Protein AF-A0A0G0V3G6-F1 (afdb_monomer_lite)

Radius of gyratio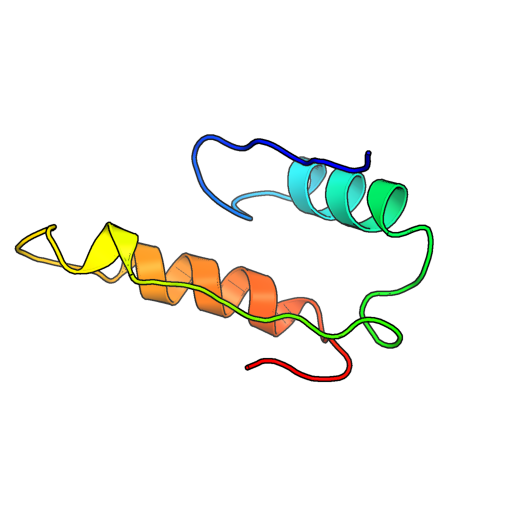n: 12.45 Å; chains: 1; bounding box: 33×21×30 Å

Structure (mmCIF, N/CA/C/O backbone):
data_AF-A0A0G0V3G6-F1
#
_entry.id   AF-A0A0G0V3G6-F1
#
loop_
_atom_site.group_PDB
_atom_site.id
_atom_site.type_symbol
_atom_site.label_atom_id
_atom_site.label_alt_id
_atom_site.label_comp_id
_atom_site.label_asym_id
_atom_site.label_entity_id
_atom_site.label_seq_id
_atom_site.pdbx_PDB_ins_code
_atom_site.Cartn_x
_atom_site.Cartn_y
_atom_site.Cartn_z
_atom_site.occupancy
_atom_site.B_iso_or_equiv
_atom_site.auth_seq_id
_atom_site.auth_comp_id
_atom_site.auth_asym_id
_atom_site.auth_atom_id
_atom_site.pdbx_PDB_model_num
ATOM 1 N N . MET A 1 1 ? -19.054 -4.041 -4.379 1.00 88.38 1 MET A N 1
ATOM 2 C CA . MET A 1 1 ? -17.580 -4.211 -4.333 1.00 88.38 1 MET A CA 1
ATOM 3 C C . MET A 1 1 ? -16.948 -2.914 -3.848 1.00 88.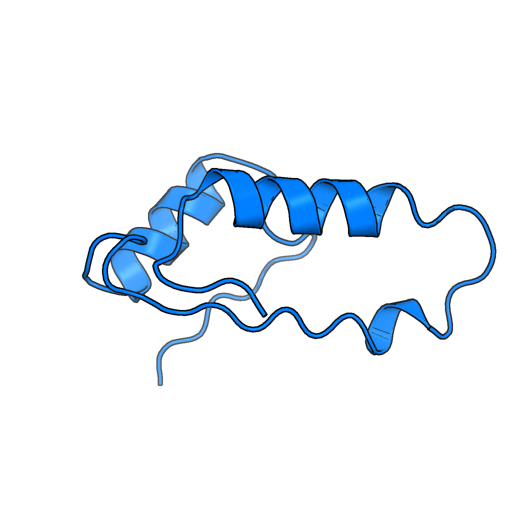38 1 MET A C 1
ATOM 5 O O . MET A 1 1 ? -17.543 -1.869 -4.073 1.00 88.38 1 MET A O 1
ATOM 9 N N . LYS A 1 2 ? -15.791 -2.969 -3.177 1.00 95.50 2 LYS A N 1
ATOM 10 C CA . LYS A 1 2 ? -15.050 -1.788 -2.705 1.00 95.50 2 LYS A CA 1
ATOM 11 C C . LYS A 1 2 ? -13.769 -1.647 -3.525 1.00 95.50 2 LYS A C 1
ATOM 13 O O . LYS A 1 2 ? -12.897 -2.497 -3.398 1.00 95.50 2 LYS A O 1
ATOM 18 N N . LEU A 1 3 ? -13.682 -0.624 -4.372 1.00 97.56 3 LEU A N 1
ATOM 19 C CA . LEU A 1 3 ? -12.540 -0.376 -5.258 1.00 97.56 3 LEU A CA 1
ATOM 20 C C . LEU A 1 3 ? -12.143 1.100 -5.169 1.00 97.56 3 LEU A C 1
ATOM 22 O O . LEU A 1 3 ? -13.016 1.965 -5.188 1.00 97.56 3 LEU A O 1
ATOM 26 N N . LEU A 1 4 ? -10.840 1.371 -5.098 1.00 97.25 4 LEU A N 1
ATOM 27 C CA . LEU A 1 4 ? -10.267 2.713 -5.193 1.00 97.25 4 LEU A CA 1
ATOM 28 C C . LEU A 1 4 ? -9.300 2.727 -6.375 1.00 97.25 4 LEU A C 1
ATOM 30 O O . LEU A 1 4 ? -8.263 2.071 -6.331 1.00 97.25 4 LEU A O 1
ATOM 34 N N . LEU A 1 5 ? -9.668 3.436 -7.440 1.00 97.44 5 LEU A N 1
ATOM 35 C CA . LEU A 1 5 ? -8.861 3.557 -8.651 1.00 97.44 5 LEU A CA 1
ATOM 36 C C . LEU A 1 5 ? -8.103 4.881 -8.608 1.00 97.44 5 LEU A C 1
ATOM 38 O O . LEU A 1 5 ? -8.711 5.935 -8.425 1.00 97.44 5 LEU A O 1
ATOM 42 N N . THR A 1 6 ? -6.784 4.830 -8.772 1.00 95.81 6 THR A N 1
ATOM 43 C CA . THR A 1 6 ? -5.922 6.016 -8.765 1.00 95.81 6 THR A CA 1
ATOM 44 C C . THR A 1 6 ? -4.959 5.969 -9.944 1.00 95.81 6 THR A C 1
ATOM 46 O O . THR A 1 6 ? -4.608 4.899 -10.435 1.00 95.81 6 THR A O 1
ATOM 49 N N . SER A 1 7 ? -4.534 7.140 -10.418 1.00 93.75 7 SER A N 1
ATOM 50 C CA . SER A 1 7 ? -3.545 7.254 -11.495 1.00 93.75 7 SER A CA 1
ATOM 51 C C . SER A 1 7 ? -2.097 7.124 -11.007 1.00 93.75 7 SER A C 1
ATOM 53 O O . SER A 1 7 ? -1.204 6.946 -11.827 1.00 93.75 7 SER A O 1
ATOM 55 N N . CYS A 1 8 ? -1.848 7.245 -9.696 1.00 91.00 8 CYS A N 1
ATOM 56 C CA . CYS A 1 8 ? -0.498 7.307 -9.124 1.00 91.00 8 CYS A CA 1
ATOM 57 C C . CYS A 1 8 ? -0.454 6.800 -7.667 1.00 91.00 8 CYS A C 1
ATOM 59 O O . CYS A 1 8 ? 0.013 7.500 -6.772 1.00 91.00 8 CYS A O 1
ATOM 61 N N . GLY A 1 9 ? -1.018 5.617 -7.401 1.00 93.06 9 GLY A N 1
ATOM 62 C CA . GLY A 1 9 ? -0.909 4.967 -6.087 1.00 93.06 9 GLY A CA 1
ATOM 63 C C . GLY A 1 9 ? -1.415 5.835 -4.928 1.00 93.06 9 GLY A C 1
ATOM 64 O O . GLY A 1 9 ? -2.477 6.453 -5.048 1.00 93.06 9 GLY A O 1
ATOM 65 N N . ASN A 1 10 ? -0.662 5.886 -3.822 1.00 94.25 10 ASN A N 1
ATOM 66 C CA . ASN A 1 10 ? -0.909 6.743 -2.657 1.00 94.25 10 ASN A CA 1
ATOM 67 C C . ASN A 1 10 ? 0.003 7.985 -2.671 1.00 94.25 10 ASN A C 1
ATOM 69 O O . ASN A 1 10 ? 0.964 8.093 -1.906 1.00 94.25 10 ASN A O 1
ATOM 73 N N . ALA A 1 11 ? -0.305 8.941 -3.549 1.00 93.62 11 ALA A N 1
ATOM 74 C CA . ALA A 1 11 ? 0.516 10.139 -3.752 1.00 93.62 11 ALA A CA 1
ATOM 75 C C . ALA A 1 11 ? 0.137 11.351 -2.878 1.00 93.62 11 ALA A C 1
ATOM 77 O O . ALA A 1 11 ? 0.890 12.322 -2.820 1.00 93.62 11 ALA A O 1
ATOM 78 N N . ASN A 1 12 ? -1.035 11.357 -2.235 1.00 95.12 12 ASN A N 1
ATOM 79 C CA . ASN A 1 12 ? -1.513 12.518 -1.482 1.00 95.12 12 ASN A CA 1
ATOM 80 C C . ASN A 1 12 ? -2.529 12.145 -0.389 1.00 95.12 12 ASN A C 1
ATOM 82 O O . ASN A 1 12 ? -3.035 11.026 -0.314 1.00 95.12 12 ASN A O 1
ATOM 86 N N . LYS A 1 13 ? -2.868 13.132 0.447 1.00 96.56 13 LYS A N 1
ATOM 87 C CA . LYS A 1 13 ? -3.769 12.946 1.591 1.00 96.56 13 LYS A CA 1
ATOM 88 C C . LYS A 1 13 ? -5.233 12.695 1.228 1.00 96.56 13 LYS A C 1
ATOM 90 O O . LYS A 1 13 ? -5.937 12.104 2.044 1.00 96.56 13 LYS A O 1
ATOM 95 N N . SER A 1 14 ? -5.710 13.108 0.051 1.00 97.31 14 SER A N 1
ATOM 96 C CA . SER A 1 14 ? -7.098 12.825 -0.337 1.00 97.31 14 SER A CA 1
ATOM 97 C C . SER A 1 14 ? -7.283 11.354 -0.711 1.00 97.31 14 SER A C 1
ATOM 99 O O . SER A 1 14 ? -8.280 10.758 -0.308 1.00 97.31 14 SER A O 1
ATOM 101 N N . ILE A 1 15 ? -6.296 10.742 -1.376 1.00 97.56 15 ILE A N 1
ATOM 102 C CA . ILE A 1 15 ? -6.277 9.300 -1.664 1.00 97.56 15 ILE A CA 1
ATOM 103 C C . ILE A 1 15 ? -6.193 8.488 -0.366 1.00 97.56 15 ILE A C 1
ATOM 105 O O . ILE A 1 15 ? -6.979 7.562 -0.174 1.00 97.56 15 ILE A O 1
ATOM 109 N N . GLU A 1 16 ? -5.296 8.863 0.552 1.00 97.38 16 GLU A N 1
ATOM 110 C CA . GLU A 1 16 ? -5.173 8.223 1.871 1.00 97.38 16 GLU A CA 1
ATOM 111 C C . GLU A 1 16 ? -6.505 8.245 2.637 1.00 97.38 16 GLU A C 1
ATOM 113 O O . GLU A 1 16 ? -6.940 7.221 3.172 1.00 97.38 16 GLU A O 1
ATOM 118 N N . LYS A 1 17 ? -7.189 9.397 2.645 1.00 98.12 17 LYS A N 1
ATOM 119 C CA . LYS A 1 17 ? -8.499 9.552 3.284 1.00 98.12 17 LYS A CA 1
ATOM 120 C C . LYS A 1 17 ? -9.565 8.678 2.618 1.00 98.12 17 LYS A C 1
ATOM 122 O O . LYS A 1 17 ? -10.278 7.969 3.323 1.00 98.12 17 LYS A O 1
ATOM 127 N N . ALA A 1 18 ? -9.635 8.675 1.286 1.00 98.12 18 ALA A N 1
ATOM 128 C CA . ALA A 1 18 ? -10.576 7.837 0.543 1.00 98.12 18 ALA A CA 1
ATOM 129 C C . ALA A 1 18 ? -10.350 6.338 0.813 1.00 98.12 18 ALA A C 1
ATOM 131 O O . ALA A 1 18 ? -11.308 5.584 0.977 1.00 98.12 18 ALA A O 1
ATOM 132 N N . LEU A 1 19 ? -9.089 5.902 0.924 1.00 97.94 19 LEU A N 1
ATOM 133 C CA . LEU A 1 19 ? -8.751 4.524 1.281 1.00 97.94 19 LEU A CA 1
ATOM 134 C C . LEU A 1 19 ? -9.213 4.175 2.702 1.00 97.94 19 LEU A C 1
ATOM 136 O O . LEU A 1 19 ? -9.793 3.109 2.911 1.00 97.94 19 LEU A O 1
ATOM 140 N N . LEU A 1 20 ? -8.990 5.065 3.673 1.00 97.56 20 LEU A N 1
ATOM 141 C CA . LEU A 1 20 ? -9.425 4.868 5.058 1.00 97.56 20 LEU A CA 1
ATOM 142 C C . LEU A 1 20 ? -10.956 4.759 5.166 1.00 97.56 20 LEU A C 1
ATOM 144 O O . LEU A 1 20 ? -11.468 3.857 5.836 1.00 97.56 20 LEU A O 1
ATOM 148 N N . GLU A 1 21 ? -11.681 5.640 4.473 1.00 98.25 21 GLU A N 1
ATOM 149 C CA . GLU A 1 21 ? -13.146 5.616 4.389 1.00 98.25 21 GLU A CA 1
ATOM 150 C C . GLU A 1 21 ? -13.648 4.318 3.744 1.00 98.25 21 GLU A C 1
ATOM 152 O O . GLU A 1 21 ? -14.556 3.671 4.271 1.00 98.25 21 GLU A O 1
ATOM 157 N N . LEU A 1 22 ? -13.007 3.874 2.657 1.00 98.00 22 LEU A N 1
ATOM 158 C CA . LEU A 1 22 ? -13.350 2.624 1.984 1.00 98.00 22 LEU A CA 1
ATOM 159 C C . LEU A 1 22 ? -13.139 1.408 2.900 1.00 98.00 22 LEU A C 1
ATOM 161 O O . LEU A 1 22 ? -13.994 0.517 2.954 1.00 98.00 22 LEU A O 1
ATOM 165 N N . LEU A 1 23 ? -12.030 1.362 3.646 1.00 97.31 23 LEU A N 1
ATOM 166 C CA . LEU A 1 23 ? -11.739 0.285 4.597 1.00 97.31 23 LEU A CA 1
ATOM 167 C C . LEU A 1 23 ? -12.765 0.231 5.736 1.00 97.31 23 LEU A C 1
ATOM 169 O O . LEU A 1 23 ? -13.117 -0.865 6.178 1.00 97.31 23 LEU A O 1
ATOM 173 N N . GLY A 1 24 ? -13.259 1.385 6.200 1.00 97.88 24 GLY A N 1
ATOM 174 C CA . GLY A 1 24 ? -14.184 1.482 7.336 1.00 97.88 24 GLY A CA 1
ATOM 175 C C . GLY A 1 24 ? -13.555 1.071 8.674 1.00 97.88 24 GLY A C 1
ATOM 176 O O . GLY A 1 24 ? -14.261 0.764 9.631 1.00 97.88 24 GLY A O 1
ATOM 177 N N . LYS A 1 25 ? -12.220 1.010 8.734 1.00 97.56 25 LYS A N 1
ATOM 178 C CA . LYS A 1 25 ? -11.430 0.664 9.920 1.00 97.56 25 LYS A CA 1
ATOM 179 C C . LYS A 1 25 ? -10.029 1.283 9.826 1.00 97.56 25 LYS A C 1
ATOM 181 O O . LYS A 1 25 ? -9.557 1.516 8.716 1.00 97.56 25 LYS A O 1
ATOM 186 N N . PRO A 1 26 ? -9.335 1.506 10.958 1.00 98.12 26 PRO A N 1
ATOM 187 C CA . PRO A 1 26 ? -7.963 2.011 10.948 1.00 98.12 26 PRO A CA 1
ATOM 188 C C . PRO A 1 26 ? -6.997 1.077 10.207 1.00 98.12 26 PRO A C 1
ATOM 190 O O . PRO A 1 26 ? -7.142 -0.145 10.299 1.00 98.12 26 PRO A O 1
ATOM 193 N N . PHE A 1 27 ? -5.955 1.633 9.576 1.00 98.25 27 PHE A N 1
ATOM 194 C CA . PHE A 1 27 ? -4.915 0.858 8.878 1.00 98.25 27 PHE A CA 1
ATOM 195 C C . PHE A 1 27 ? -4.272 -0.212 9.769 1.00 98.25 27 PHE A C 1
ATOM 197 O O . PHE A 1 27 ? -4.128 -1.351 9.342 1.00 98.25 27 PHE A O 1
ATOM 204 N N . LYS A 1 28 ? -4.037 0.089 11.054 1.00 98.25 28 LYS A N 1
ATOM 205 C CA . LYS A 1 28 ? -3.524 -0.861 12.064 1.00 98.25 28 LYS A CA 1
ATOM 206 C C . LYS A 1 28 ? -4.394 -2.110 12.293 1.00 98.25 28 LYS A C 1
ATOM 208 O O . LYS A 1 28 ? -3.997 -2.991 13.043 1.00 98.25 28 LYS A O 1
ATOM 213 N N . LYS A 1 29 ? -5.602 -2.176 11.723 1.00 98.31 29 LYS A N 1
ATOM 214 C CA . LYS A 1 29 ? -6.509 -3.342 11.754 1.00 98.31 29 LYS A CA 1
ATOM 215 C C . LYS A 1 29 ? -6.724 -3.953 10.360 1.00 98.31 29 LYS A C 1
ATOM 217 O O . LYS A 1 29 ? -7.678 -4.711 10.147 1.00 98.31 29 LYS A O 1
ATOM 222 N N . ALA A 1 30 ? -5.903 -3.573 9.387 1.00 98.12 30 ALA A N 1
ATOM 223 C CA . ALA A 1 30 ? -5.926 -4.050 8.014 1.00 98.12 30 ALA A CA 1
ATOM 224 C C . ALA A 1 30 ? -4.536 -4.566 7.623 1.00 98.12 30 ALA A C 1
ATOM 226 O O . ALA A 1 30 ? -3.528 -4.022 8.062 1.00 98.12 30 ALA A O 1
ATOM 227 N N . ASN A 1 31 ? -4.509 -5.588 6.777 1.00 98.25 31 ASN A N 1
ATOM 228 C CA . ASN A 1 31 ? -3.293 -6.107 6.159 1.00 98.25 31 ASN A CA 1
ATOM 229 C C . ASN A 1 31 ? -3.210 -5.554 4.736 1.00 98.25 31 ASN A C 1
ATOM 231 O O . ASN A 1 31 ? -4.256 -5.342 4.111 1.00 98.25 31 ASN A O 1
ATOM 235 N N . LEU A 1 32 ? -2.000 -5.321 4.236 1.00 98.12 32 LEU A N 1
ATOM 236 C CA . LEU A 1 32 ? -1.769 -4.857 2.874 1.00 98.12 32 LEU A CA 1
ATOM 237 C C . LEU A 1 32 ? -0.804 -5.797 2.158 1.00 98.12 32 LEU A C 1
ATOM 239 O O . LEU A 1 32 ? 0.264 -6.091 2.680 1.00 98.12 32 LEU A O 1
ATOM 243 N N . THR A 1 33 ? -1.184 -6.205 0.949 1.00 98.31 33 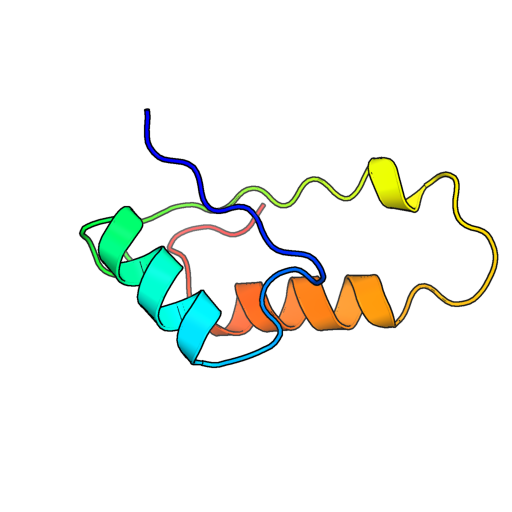THR A N 1
ATOM 244 C CA . THR A 1 33 ? -0.310 -6.904 0.005 1.00 98.31 33 THR A CA 1
ATOM 245 C C . THR A 1 33 ? -0.020 -5.968 -1.158 1.00 98.31 33 THR A C 1
ATOM 247 O O . THR A 1 33 ? -0.948 -5.507 -1.830 1.00 98.31 33 THR A O 1
ATOM 250 N N . PHE A 1 34 ? 1.253 -5.670 -1.393 1.00 97.56 34 PHE A N 1
ATOM 251 C CA . PHE A 1 34 ? 1.704 -4.813 -2.480 1.00 97.56 34 PHE A CA 1
ATOM 252 C C . PHE A 1 34 ? 2.117 -5.676 -3.680 1.00 97.56 34 PHE A C 1
ATOM 254 O O . PHE A 1 34 ? 3.014 -6.505 -3.580 1.00 97.56 34 PHE A O 1
ATOM 261 N N . VAL A 1 35 ? 1.469 -5.497 -4.837 1.00 97.31 35 VAL A N 1
ATOM 262 C CA . VAL A 1 35 ? 1.717 -6.318 -6.039 1.00 97.31 35 VAL A CA 1
ATOM 263 C C . VAL A 1 35 ? 2.456 -5.487 -7.100 1.00 97.31 35 VAL A C 1
ATOM 265 O O . VAL A 1 35 ? 1.812 -4.784 -7.879 1.00 97.31 35 VAL A O 1
ATOM 268 N N . PRO A 1 36 ? 3.803 -5.549 -7.176 1.00 95.19 36 PRO A N 1
ATOM 269 C CA . PRO A 1 36 ? 4.600 -4.701 -8.066 1.00 95.19 36 PRO A CA 1
ATOM 270 C C . PRO A 1 36 ? 4.732 -5.245 -9.496 1.00 95.19 36 PRO A C 1
ATOM 272 O O . PRO A 1 36 ? 5.486 -4.692 -10.291 1.00 95.19 36 PRO A O 1
ATOM 275 N N . THR A 1 37 ? 4.038 -6.330 -9.853 1.00 96.06 37 THR A N 1
ATOM 276 C CA . THR A 1 37 ? 4.280 -7.089 -11.093 1.00 96.06 37 THR A CA 1
ATOM 277 C C . THR A 1 37 ? 4.180 -6.238 -12.362 1.00 96.06 37 THR A C 1
ATOM 279 O O . THR A 1 37 ? 4.969 -6.427 -13.285 1.00 96.06 37 THR A O 1
ATOM 282 N N . ALA A 1 38 ? 3.277 -5.253 -12.399 1.00 92.50 38 ALA A N 1
ATOM 283 C CA . ALA A 1 38 ? 3.153 -4.330 -13.531 1.00 92.50 38 ALA A CA 1
ATOM 284 C C . ALA A 1 38 ? 4.415 -3.472 -13.755 1.00 92.50 38 ALA A C 1
ATOM 286 O O . ALA A 1 38 ? 4.679 -3.046 -14.873 1.00 92.50 38 ALA A O 1
ATOM 287 N N . ALA A 1 39 ? 5.231 -3.241 -12.724 1.00 93.44 39 ALA A N 1
ATOM 288 C CA . ALA A 1 39 ? 6.480 -2.495 -12.840 1.00 93.44 39 ALA A CA 1
ATOM 289 C C . ALA A 1 39 ? 7.638 -3.328 -13.417 1.00 93.44 39 ALA A C 1
ATOM 291 O O . ALA A 1 39 ? 8.680 -2.762 -13.753 1.00 93.44 39 ALA A O 1
ATOM 292 N N . ASN A 1 40 ? 7.493 -4.653 -13.547 1.00 92.88 40 ASN A N 1
ATOM 293 C CA . ASN A 1 40 ? 8.559 -5.520 -14.061 1.00 92.88 40 ASN A CA 1
ATOM 294 C C . ASN A 1 40 ? 8.911 -5.208 -15.518 1.00 92.88 40 ASN A C 1
ATOM 296 O O . ASN A 1 40 ? 10.087 -5.255 -15.863 1.00 92.88 40 ASN A O 1
ATOM 300 N N . VAL A 1 41 ? 7.919 -4.835 -16.333 1.00 92.94 41 VAL A N 1
ATOM 301 C CA . VAL A 1 41 ? 8.098 -4.531 -17.765 1.00 92.94 41 VAL A CA 1
ATOM 302 C C . VAL A 1 41 ? 8.706 -3.153 -18.030 1.00 92.94 41 VAL A C 1
ATOM 304 O O . VAL A 1 41 ? 9.161 -2.896 -19.137 1.00 92.94 41 VAL A O 1
ATOM 307 N N . ASN A 1 42 ? 8.713 -2.262 -17.035 1.00 87.62 42 ASN A N 1
ATOM 308 C CA . ASN A 1 42 ? 9.303 -0.936 -17.185 1.00 87.62 42 ASN A CA 1
ATOM 309 C C . ASN A 1 42 ? 10.826 -1.018 -17.030 1.00 87.62 42 ASN A C 1
ATOM 311 O O . ASN A 1 42 ? 11.325 -1.577 -16.049 1.00 87.62 42 ASN A O 1
ATOM 315 N N . GLU A 1 43 ? 11.554 -0.435 -17.976 1.00 91.12 43 GLU A N 1
ATOM 316 C CA . GLU A 1 43 ? 13.008 -0.274 -17.920 1.00 91.12 43 GLU A CA 1
ATOM 317 C C . GLU A 1 43 ? 13.390 1.065 -17.264 1.00 91.12 43 GLU A C 1
ATOM 319 O O . GLU A 1 43 ? 12.589 1.999 -17.213 1.00 91.12 43 GLU A O 1
ATOM 324 N N . GLY A 1 44 ? 14.621 1.166 -16.756 1.00 93.00 44 GLY A N 1
ATOM 325 C CA . GLY A 1 44 ? 15.136 2.388 -16.130 1.00 93.00 44 GLY A CA 1
ATOM 326 C C . GLY A 1 44 ? 14.829 2.518 -14.634 1.00 93.00 44 GLY A C 1
ATOM 327 O O . GLY A 1 44 ? 14.670 1.524 -13.922 1.00 93.00 44 GLY A O 1
ATOM 328 N N . ASP A 1 45 ? 14.815 3.762 -14.144 1.00 92.50 45 ASP A N 1
ATOM 329 C CA . ASP A 1 45 ? 14.665 4.072 -12.720 1.00 92.50 45 ASP A CA 1
ATOM 330 C C . ASP A 1 45 ? 13.259 3.726 -12.195 1.00 92.50 45 ASP A C 1
ATOM 332 O O . ASP A 1 45 ? 12.235 4.190 -12.702 1.00 92.50 45 ASP A O 1
ATOM 336 N N . LYS A 1 46 ? 13.218 2.921 -11.128 1.00 93.00 46 LYS A N 1
ATOM 337 C CA . LYS A 1 46 ? 11.995 2.486 -10.435 1.00 93.00 46 LYS A CA 1
ATOM 338 C C . LYS A 1 46 ? 11.833 3.139 -9.064 1.00 93.00 46 LYS A C 1
ATOM 340 O O . LYS A 1 46 ? 11.057 2.656 -8.241 1.00 93.00 46 LYS A O 1
ATOM 345 N N . SER A 1 47 ? 12.516 4.256 -8.811 1.00 94.69 47 SER A N 1
ATOM 346 C CA . SER A 1 47 ? 12.376 5.027 -7.570 1.00 94.69 47 SER A CA 1
ATOM 347 C C . SER A 1 47 ? 10.923 5.411 -7.277 1.00 94.69 47 SER A C 1
ATOM 349 O O . SER A 1 47 ? 10.519 5.446 -6.118 1.00 94.69 47 SER A O 1
ATOM 351 N N . TRP A 1 48 ? 10.096 5.615 -8.310 1.00 93.38 48 TRP A N 1
ATOM 352 C CA . TRP A 1 48 ? 8.657 5.857 -8.159 1.00 93.38 48 TRP A CA 1
ATOM 353 C C . TRP A 1 48 ? 7.922 4.701 -7.455 1.00 93.38 48 TRP A C 1
ATOM 355 O O . TRP A 1 48 ? 7.079 4.956 -6.597 1.00 93.38 48 TR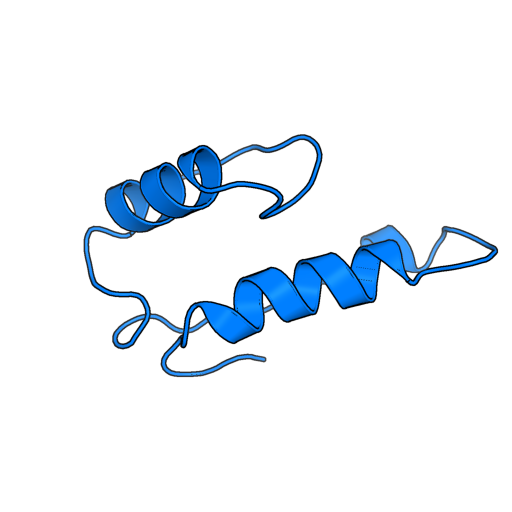P A O 1
ATOM 365 N N . LEU A 1 49 ? 8.280 3.446 -7.747 1.00 95.31 49 LEU A N 1
ATOM 366 C CA . LEU A 1 49 ? 7.685 2.255 -7.135 1.00 95.31 49 LEU A CA 1
ATOM 367 C C . LEU A 1 49 ? 8.068 2.165 -5.657 1.00 95.31 49 LEU A C 1
ATOM 369 O O . LEU A 1 49 ? 7.222 1.906 -4.804 1.00 95.31 49 LEU A O 1
ATOM 373 N N . LEU A 1 50 ? 9.346 2.418 -5.354 1.00 94.75 50 LEU A N 1
ATOM 374 C CA . LEU A 1 50 ? 9.851 2.440 -3.981 1.00 94.75 50 LEU A CA 1
ATOM 375 C C . LEU A 1 50 ? 9.203 3.564 -3.170 1.00 94.75 50 LEU A C 1
ATOM 377 O O . LEU A 1 50 ? 8.847 3.358 -2.010 1.00 94.75 50 LEU A O 1
ATOM 381 N N . ASN A 1 51 ? 9.025 4.741 -3.771 1.00 96.00 51 ASN A N 1
ATOM 382 C CA . ASN A 1 51 ? 8.355 5.872 -3.138 1.00 96.00 51 ASN A CA 1
ATOM 383 C C . ASN A 1 51 ? 6.893 5.550 -2.822 1.00 96.00 51 ASN A C 1
ATOM 385 O O . ASN A 1 51 ? 6.460 5.790 -1.696 1.00 96.00 51 ASN A O 1
ATOM 389 N N . ASP A 1 52 ? 6.158 4.958 -3.764 1.00 96.06 52 ASP A N 1
ATOM 390 C CA . ASP A 1 52 ? 4.761 4.582 -3.545 1.00 96.06 52 ASP A CA 1
ATOM 391 C C . ASP A 1 52 ? 4.626 3.479 -2.483 1.00 96.06 52 ASP A C 1
ATOM 393 O O . ASP A 1 52 ? 3.874 3.623 -1.516 1.00 96.06 52 ASP A O 1
ATOM 397 N N . MET A 1 53 ? 5.455 2.433 -2.560 1.00 97.06 53 MET A N 1
ATOM 398 C CA . MET A 1 53 ? 5.520 1.384 -1.538 1.00 97.06 53 MET A CA 1
ATOM 399 C C . MET A 1 53 ? 5.821 1.970 -0.147 1.00 97.06 53 MET A C 1
ATOM 401 O O . MET A 1 53 ? 5.168 1.622 0.839 1.00 97.06 53 MET A O 1
ATOM 405 N N . ASN A 1 54 ? 6.759 2.918 -0.055 1.00 96.88 54 ASN A N 1
ATOM 406 C CA . ASN A 1 54 ? 7.063 3.623 1.189 1.00 96.88 54 ASN A CA 1
ATOM 407 C C . ASN A 1 54 ? 5.898 4.497 1.674 1.00 96.88 54 ASN A C 1
ATOM 409 O O . ASN A 1 54 ? 5.688 4.601 2.886 1.00 96.88 54 ASN A O 1
ATOM 413 N N . ASN A 1 55 ? 5.129 5.112 0.773 1.00 96.94 55 ASN A N 1
ATOM 414 C CA . ASN A 1 55 ? 3.936 5.873 1.141 1.00 96.94 55 ASN A CA 1
ATOM 415 C C . ASN A 1 55 ? 2.886 4.969 1.788 1.00 96.94 55 ASN A C 1
ATOM 417 O O . ASN A 1 55 ? 2.331 5.347 2.818 1.00 96.94 55 ASN A O 1
ATOM 421 N N . PHE A 1 56 ? 2.661 3.762 1.260 1.00 97.69 56 PHE A N 1
ATOM 422 C CA . PHE A 1 56 ? 1.792 2.776 1.910 1.00 97.69 56 PHE A CA 1
ATOM 423 C C . PHE A 1 56 ? 2.376 2.267 3.233 1.00 97.69 56 PHE A C 1
ATOM 425 O O . PHE A 1 56 ? 1.647 2.146 4.217 1.00 97.69 56 PHE A O 1
ATOM 432 N N . LYS A 1 57 ? 3.690 2.015 3.304 1.00 96.94 57 LYS A N 1
ATOM 433 C CA . LYS A 1 57 ? 4.344 1.500 4.521 1.00 96.94 57 LYS A CA 1
ATOM 434 C C . LYS A 1 57 ? 4.196 2.461 5.702 1.00 96.94 57 LYS A C 1
ATOM 436 O O . LYS A 1 57 ? 3.942 2.030 6.826 1.00 96.94 57 LYS A O 1
ATOM 441 N N . LYS A 1 58 ? 4.277 3.771 5.445 1.00 97.25 58 LYS A N 1
ATOM 442 C CA . LYS A 1 58 ? 4.080 4.832 6.450 1.00 97.25 58 LYS A CA 1
ATOM 443 C C . LYS A 1 58 ? 2.667 4.868 7.046 1.00 97.25 58 LYS A C 1
ATOM 445 O O . LYS A 1 58 ? 2.501 5.426 8.127 1.00 97.25 58 LYS A O 1
ATOM 450 N N . LEU A 1 59 ? 1.666 4.270 6.392 1.00 97.25 59 LEU A N 1
ATOM 451 C CA . LEU A 1 59 ? 0.291 4.220 6.909 1.00 97.25 59 LEU A CA 1
ATOM 452 C C . LEU A 1 59 ? 0.132 3.266 8.104 1.00 97.25 59 LEU A C 1
ATOM 454 O O . LEU A 1 59 ? -0.846 3.377 8.845 1.00 97.25 59 LEU A O 1
ATOM 458 N N . GLY A 1 60 ? 1.090 2.358 8.324 1.00 97.62 60 GLY A N 1
ATOM 459 C CA . GLY A 1 60 ? 1.115 1.493 9.504 1.00 97.62 60 GLY A CA 1
ATOM 460 C C . GLY A 1 60 ? 0.027 0.420 9.494 1.00 97.62 60 GLY A C 1
ATOM 461 O O . GLY A 1 60 ? -0.723 0.289 10.465 1.00 97.62 60 GLY A O 1
ATOM 462 N N . PHE A 1 61 ? -0.070 -0.328 8.392 1.00 98.38 61 PHE A N 1
ATOM 463 C CA . PHE A 1 61 ? -0.889 -1.539 8.316 1.00 98.38 61 PHE A CA 1
ATOM 464 C C . PHE A 1 61 ? -0.434 -2.590 9.342 1.00 98.38 61 PHE A C 1
ATOM 466 O O . PHE A 1 61 ? 0.712 -2.576 9.787 1.00 98.38 61 PHE A O 1
ATOM 473 N N . ALA A 1 62 ? -1.340 -3.486 9.738 1.00 98.25 62 ALA A N 1
ATOM 474 C CA . ALA A 1 62 ? -1.047 -4.563 10.687 1.00 98.25 62 ALA A CA 1
ATOM 475 C C . ALA A 1 62 ? 0.006 -5.543 10.143 1.00 98.25 62 ALA A C 1
ATOM 477 O O . ALA A 1 62 ? 0.896 -5.956 10.884 1.00 98.25 62 ALA A O 1
ATOM 478 N N . SER A 1 63 ? -0.073 -5.859 8.849 1.00 97.94 63 SER A N 1
ATOM 479 C CA . SER A 1 63 ? 0.998 -6.484 8.072 1.00 97.94 63 SER A CA 1
ATOM 480 C C . SER A 1 63 ? 1.190 -5.740 6.752 1.00 97.94 63 SER A C 1
ATOM 482 O O . SER A 1 63 ? 0.262 -5.097 6.245 1.00 97.94 63 SER A O 1
ATOM 484 N N . PHE A 1 64 ? 2.410 -5.810 6.230 1.00 97.69 64 PHE A N 1
ATOM 485 C CA . PHE A 1 64 ? 2.786 -5.268 4.934 1.00 97.69 64 PHE A CA 1
ATOM 486 C C . PHE A 1 64 ? 3.614 -6.331 4.221 1.00 97.69 64 PHE A C 1
ATOM 488 O O . PHE A 1 64 ? 4.751 -6.579 4.629 1.00 97.69 64 PHE A O 1
ATOM 495 N N . ASP A 1 65 ? 3.022 -6.928 3.193 1.00 94.69 65 ASP A N 1
ATOM 496 C CA . ASP A 1 65 ? 3.568 -8.049 2.426 1.00 94.69 65 ASP A CA 1
ATOM 497 C C . ASP A 1 65 ? 3.833 -7.650 0.967 1.00 94.69 65 ASP A C 1
AT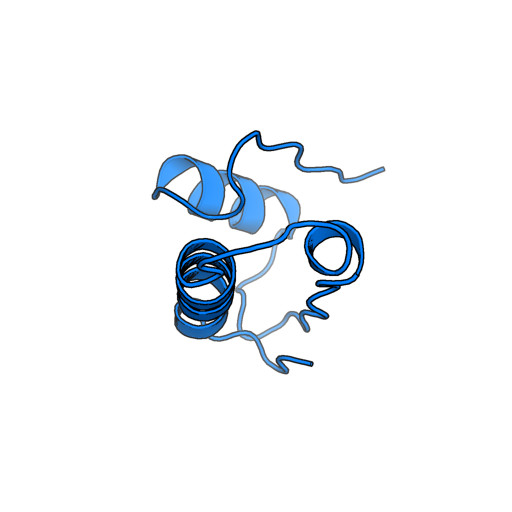OM 499 O O . ASP A 1 65 ? 2.983 -6.934 0.381 1.00 94.69 65 ASP A O 1
#

Sequence (65 aa):
MKLLLTSCGNANKSIEKALLELLGKPFKKANLTFVPTAANVNEGDKSWLLNDMNNFKKLGFASFD

Secondary structure (DSSP, 8-state):
------SSSS-SHHHHHHHHHHHTS-GGG-EE----GGGTT--S--HHHHHHHHHHHTT--SEE-

pLDDT: mean 95.97, std 2.48, range [87.62, 98.38]

Foldseek 3Di:
DQDDDDPQALPDDVSVVSVCVSVVDQQLAAEDEDDCPVVPPDDDDPVSVVVNLVSSVVSNHVYYD

=== Feature glossary ===
A reading guide for the features in this record.

Start from the sequence.

  · Sequence gives the chain of amino acids in standard one-letter code (A=alanine, C=cysteine, …, Y=tyrosine), read N→C. It is the only feature that is directly encoded by the gene; all structural features are derived from the folded form of this sequence.

Fold it, and you get atomic coordinates and the backbone conformation that goes with them.

  · Structure coordinates are given as an mmCIF _atom_site loop: one row per atom with element, residue name, chain id, sequence number, and x/y/z position in Å. Only the four main-chain atoms per residue are included here; side chains are omitted to keep the record compact.

  · Backbone dihedral angles. Every residue except chain termini has a φ (preceding-C → N → Cα → C) and a ψ (N → Cα → C → next-N). They are reported in degrees following the IUPAC sign convention. Secondary structure is essentially a statement about which (φ, ψ) basin each residue occupies.

  · Eight-state secondary structure (DSSP): H is the canonical α-helix, G the tighter 3₁₀-helix, I the wider π-helix; E/B are β-structure, T and S are turns and bends, and '-' is everything else. DSSP derives these from the pattern of main-chain N–H···O=C hydrogen bonds, not from the sequence.

  · SS3 is a coarse helix/strand/coil call (letters a/b/c) made by the P-SEA algorithm from inter-Cα distances and dihedrals. It is less detailed than DSSP but needs only Cα positions.

Summarize the fold with a handful of shape descriptors and a per-residue structural alphabet.

  · Radius of gyration (Rg) is the root-mean-square distance of Cα atoms from their centroid — a single number for overall size and compactness. A globular domain of N residues has Rg ≈ 2.2·N^0.38 Å; an extended or disordered chain has a much larger Rg. The Cα contact count is the number of residue pairs whose Cα atoms are within 8 Å and are more than four positions apart in sequence — a standard proxy for tertiary packing density. The bounding box is the smallest axis-aligned box enclosing all Cα atoms.

  · 3Di is Foldseek's structural alphabet. Each residue is assigned one of twenty discrete states based on how its Cα sits relative to its spatial (not sequential) neighbors. Aligning 3Di strings finds structural homologs roughly as well as full 3D superposition, but orders of magnitude faster.

  · Solvent-accessible surface area (SASA) is the area in Å² traced out by the centre of a 1.4 Å probe sphere (a water molecule) rolled over the protein's van der Waals surface (Shrake–Rupley / Lee–Richards construction). Buried residues have near-zero SASA; fully exposed residues can exceed 200 Å². The total SASA scales roughly with the number of surface residues.

Ask how reliable the model is.

  · For AlphaFold models, the B-factor field carries pLDDT — the model's own estimate of local accuracy on a 0–100 scale. Regions with pLDDT<50 should be treated as essentially unmodeled; they often correspond to intrinsically disordered segments.

  · For experimental (PDB) structures, the B-factor (temperature factor) quantifies the positional spread of each atom in the crystal — a combination of thermal vibration and static disorder — in units of Å². High B-factors mark flexible loops or poorly resolved regions; low B-factors mark the rigid, well-ordered core.

  · 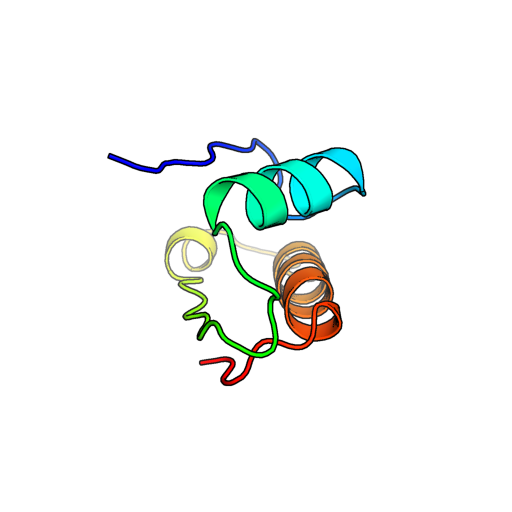Predicted Aligned Error (PAE) is an AlphaFold confidence matrix: entry (i, j) is the expected error in the position of residue j, in ångströms, when the prediction is superimposed on the true structure at residue i. Low PAE within a block of residues means that block is internally rigid and well-predicted; high PAE between two blocks means their relative placement is uncertain even if each block individually is confident.

Place it in context: what it resembles, what it is annotated as, and how it looks.

  · Structural nearest neighbors (via Foldseek easy-search vs the PDB). Reported per hit: target PDB id, E-value, and alignment TM-score. A TM-score above ~0.5 is the conventional threshold for 'same fold'.

  · Functional annotations link the protein to curated databases. InterPro entries identify conserved domains and families by matching the sequence against member-database signatures (Pfam, PROSITE, CDD, …). Gene Ontology (GO) terms describe molecular function, biological process, and cellular component in a controlled vocabulary. CATH places the structure in a hierarchical fold classification (Class/Architecture/Topology/Homologous-superfamily). The organism is the source species.

  · The contact map is a binary N×N matrix image: pixel (i, j) is dark where Cα_i and Cα_j are within 8 Å and |i−j|>4. Because the |i−j|>4 filter removes local helical contacts, off-diagonal stripes parallel to the main diagonal indicate parallel β-sheets; stripes perpendicular to it indicate antiparallel β-sheets. The Ramachandran plot scatters every residue's (φ, ψ) pair against the sterically allowed regions. The PAE heatmap renders the predicted-aligned-error matrix.

  · Six rendered views show the 3D structure from the faces of a cube — i.e. along ±x, ±y, ±z. Rendering representation is drawn randomly per protein from cartoon (secondary-structure ribbons), sticks (backbone bonds), or molecular surface; coloring is either N→C rainbow (blue at the N-terminus through red at the C-terminus) or one color per chain.